Protein AF-A0A383Z851-F1 (afdb_monomer_lite)

pLDDT: mean 82.52, std 16.43, range [44.31, 98.56]

Foldseek 3Di:
DDDDDDDDDDDDPDPDDDDDDPPDDDDDDDDDDFDKDKDKDKDWAWPDDDDPVCPPPDPCVPTHGDDDPRIWMKIKIWIKGGHVVVRDIDTPDMDIDTD

Structure (mmCIF, N/CA/C/O backbone):
data_AF-A0A383Z851-F1
#
_entry.id   AF-A0A383Z851-F1
#
loop_
_atom_site.group_PDB
_atom_site.id
_atom_site.type_symbol
_atom_site.label_atom_id
_atom_site.label_alt_id
_atom_site.label_comp_id
_atom_site.label_asym_id
_atom_site.label_entity_id
_atom_site.label_seq_id
_atom_site.pdbx_PDB_ins_code
_atom_site.Cartn_x
_atom_site.Cartn_y
_atom_site.Cartn_z
_atom_site.occupancy
_atom_site.B_iso_or_equiv
_atom_site.auth_seq_id
_atom_site.auth_comp_id
_atom_site.auth_asym_id
_atom_site.auth_atom_id
_atom_site.pdbx_PDB_model_num
ATOM 1 N N . MET A 1 1 ? -80.097 16.028 36.660 1.00 44.31 1 MET A N 1
ATOM 2 C CA . MET A 1 1 ? -80.311 15.084 35.542 1.00 44.31 1 MET A CA 1
ATOM 3 C C . MET A 1 1 ? -79.677 15.662 34.283 1.00 44.31 1 MET A C 1
ATOM 5 O O . MET A 1 1 ? -79.977 16.803 33.967 1.00 44.31 1 MET A O 1
ATOM 9 N N . GLY A 1 2 ? -78.808 14.914 33.602 1.00 45.88 2 GLY A N 1
ATOM 10 C CA . GLY A 1 2 ? -78.210 15.280 32.312 1.00 45.88 2 GLY A CA 1
ATOM 11 C C . GLY A 1 2 ? -77.267 14.163 31.859 1.00 45.88 2 GLY A C 1
ATOM 12 O O . GLY A 1 2 ? -76.251 13.930 32.502 1.00 45.88 2 GLY A O 1
ATOM 13 N N . ASP A 1 3 ? -77.697 13.415 30.848 1.00 44.53 3 ASP A N 1
ATOM 14 C CA . ASP A 1 3 ? -77.281 12.055 30.489 1.00 44.53 3 ASP A CA 1
ATOM 15 C C . ASP A 1 3 ? -75.973 12.008 29.673 1.00 44.53 3 ASP A C 1
ATOM 17 O O . ASP A 1 3 ? -75.791 12.759 28.713 1.00 44.53 3 ASP A O 1
ATOM 21 N N . GLY A 1 4 ? -75.042 11.135 30.074 1.00 50.62 4 GLY A N 1
ATOM 22 C CA . GLY A 1 4 ? -73.750 10.931 29.420 1.00 50.62 4 GLY A CA 1
ATOM 23 C C . GLY A 1 4 ? -73.816 9.850 28.342 1.00 50.62 4 GLY A C 1
ATOM 24 O O . GLY A 1 4 ? -73.717 8.661 28.641 1.00 50.62 4 GLY A O 1
ATOM 25 N N . SER A 1 5 ? -73.895 10.255 27.074 1.00 53.88 5 SER A N 1
ATOM 26 C CA . SER A 1 5 ? -73.877 9.327 25.938 1.00 53.88 5 SER A CA 1
ATOM 27 C C . SER A 1 5 ? -72.444 8.919 25.571 1.00 53.88 5 SER A C 1
ATOM 29 O O . SER A 1 5 ? -71.732 9.625 24.855 1.00 53.88 5 SER A O 1
ATOM 31 N N . LYS A 1 6 ? -71.991 7.761 26.071 1.00 59.00 6 LYS A N 1
ATOM 32 C CA . LYS A 1 6 ? -70.720 7.138 25.667 1.00 59.00 6 LYS A CA 1
ATOM 33 C C . LYS A 1 6 ? -70.985 6.118 24.557 1.00 59.00 6 LYS A C 1
ATOM 35 O O . LYS A 1 6 ? -71.497 5.028 24.811 1.00 59.00 6 LYS A O 1
ATOM 40 N N . ARG A 1 7 ? -70.631 6.476 23.318 1.00 51.88 7 ARG A N 1
ATOM 41 C CA . ARG A 1 7 ? -70.748 5.616 22.128 1.00 51.88 7 ARG A CA 1
ATOM 42 C C . ARG A 1 7 ? -69.898 4.352 22.327 1.00 51.88 7 ARG A C 1
ATOM 44 O O . ARG A 1 7 ? -68.684 4.443 22.491 1.00 51.88 7 ARG A O 1
ATOM 51 N N . ARG A 1 8 ? -70.531 3.175 22.361 1.00 51.41 8 ARG A N 1
ATOM 52 C CA . ARG A 1 8 ? -69.830 1.881 22.353 1.00 51.41 8 ARG A CA 1
ATOM 53 C C . ARG A 1 8 ? -69.474 1.528 20.912 1.00 51.41 8 ARG A C 1
ATOM 55 O O . ARG A 1 8 ? -70.366 1.339 20.092 1.00 51.41 8 ARG A O 1
ATOM 62 N N . GLU A 1 9 ? -68.184 1.422 20.627 1.00 56.69 9 GLU A N 1
ATOM 63 C CA . GLU A 1 9 ? -67.678 0.855 19.378 1.00 56.69 9 GLU A CA 1
ATOM 64 C C . GLU A 1 9 ? -67.867 -0.672 19.430 1.00 56.69 9 GLU A C 1
ATOM 66 O O . GLU A 1 9 ? -67.196 -1.369 20.196 1.00 56.69 9 GLU A O 1
ATOM 71 N N . VAL A 1 10 ? -68.827 -1.204 18.672 1.00 54.00 10 VAL A N 1
ATOM 72 C CA . VAL A 1 10 ? -69.058 -2.652 18.572 1.00 54.00 10 VAL A CA 1
ATOM 73 C C . VAL A 1 10 ? -68.050 -3.222 17.576 1.00 54.00 10 VAL A C 1
ATOM 75 O O . VAL A 1 10 ? -68.152 -2.995 16.372 1.00 54.00 10 VAL A O 1
ATOM 78 N N . ARG A 1 11 ? -67.048 -3.956 18.071 1.00 57.66 11 ARG A N 1
ATOM 79 C CA . ARG A 1 11 ? -66.047 -4.624 17.228 1.00 57.66 11 ARG A CA 1
ATOM 80 C C . ARG A 1 11 ? -66.685 -5.854 16.568 1.00 57.66 11 ARG A C 1
ATOM 82 O O . ARG A 1 11 ? -66.942 -6.847 17.240 1.00 57.66 11 ARG A O 1
ATOM 89 N N . GLY A 1 12 ? -66.983 -5.763 15.271 1.00 55.53 12 GLY A N 1
ATOM 90 C CA . GLY A 1 12 ? -67.593 -6.851 14.495 1.00 55.53 12 GLY A CA 1
ATOM 91 C C . GLY A 1 12 ? -66.684 -8.086 14.340 1.00 55.53 12 GLY A C 1
ATOM 92 O O . GLY A 1 12 ? -65.456 -7.955 14.407 1.00 55.53 12 GLY A O 1
ATOM 93 N N . PRO A 1 13 ? -67.260 -9.285 14.126 1.00 51.69 13 PRO A N 1
ATOM 94 C CA . PRO A 1 13 ? -66.499 -10.518 13.962 1.00 51.69 13 PRO A CA 1
ATOM 95 C C . PRO A 1 13 ? -65.828 -10.527 12.581 1.00 51.69 13 PRO A C 1
ATOM 97 O O . PRO A 1 13 ? -66.501 -10.387 11.564 1.00 51.69 13 PRO A O 1
ATOM 100 N N . GLY A 1 14 ? -64.498 -10.666 12.540 1.00 59.38 14 GLY A N 1
ATOM 101 C CA . GLY A 1 14 ? -63.739 -10.765 11.282 1.00 59.38 14 GLY A CA 1
ATOM 102 C C . GLY A 1 14 ? -62.507 -9.865 11.150 1.00 59.38 14 GLY A C 1
ATOM 103 O O . GLY A 1 14 ? -61.902 -9.832 10.083 1.00 59.38 14 GLY A O 1
ATOM 104 N N . GLN A 1 15 ? -62.087 -9.150 12.197 1.00 57.56 15 GLN A N 1
ATOM 105 C CA . GLN A 1 15 ? -60.841 -8.376 12.135 1.00 57.56 15 GLN A CA 1
ATOM 106 C C . GLN A 1 15 ? -59.630 -9.311 12.273 1.00 57.56 15 GLN A C 1
ATOM 108 O O . GLN A 1 15 ? -59.187 -9.628 13.375 1.00 57.56 15 GLN A O 1
ATOM 113 N N . ARG A 1 16 ? -59.116 -9.786 11.133 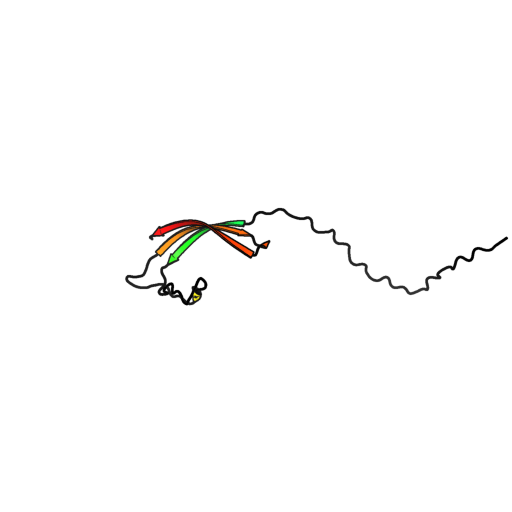1.00 60.06 16 ARG A N 1
ATOM 114 C CA . ARG A 1 16 ? -57.835 -10.495 11.032 1.00 60.06 16 ARG A CA 1
ATOM 115 C C . ARG A 1 16 ? -56.737 -9.496 11.414 1.00 60.06 16 ARG A C 1
ATOM 117 O O . ARG A 1 16 ? -56.525 -8.531 10.686 1.00 60.06 16 ARG A O 1
ATOM 124 N N . LEU A 1 17 ? -56.096 -9.674 12.571 1.00 64.44 17 LEU A N 1
ATOM 125 C CA . LEU A 1 17 ? -54.983 -8.807 12.962 1.00 64.44 17 LEU A CA 1
ATOM 126 C C . LEU A 1 17 ? -53.831 -8.993 11.969 1.00 64.44 17 LEU A C 1
ATOM 128 O O . LEU A 1 17 ? -53.402 -10.121 11.714 1.00 64.44 17 LEU A O 1
ATOM 132 N N . SER A 1 18 ? -53.344 -7.887 11.412 1.00 61.06 18 SER A N 1
ATOM 133 C CA . SER A 1 18 ? -52.114 -7.871 10.624 1.00 61.06 18 SER A CA 1
ATOM 134 C C . SER A 1 18 ? -50.937 -8.289 11.512 1.00 61.06 18 SER A C 1
ATOM 136 O O . SER A 1 18 ? -50.896 -7.871 12.673 1.00 61.06 18 SER A O 1
ATOM 138 N N . PRO A 1 19 ? -49.970 -9.077 11.010 1.00 63.59 19 PRO A N 1
ATOM 139 C CA . PRO A 1 19 ? -48.735 -9.321 11.740 1.00 63.59 19 PRO A CA 1
ATOM 140 C C . PRO A 1 19 ? -48.057 -7.974 12.000 1.00 63.59 19 PRO A C 1
ATOM 142 O O . PRO A 1 19 ? -47.750 -7.245 11.057 1.00 63.59 19 PRO A O 1
ATOM 145 N N . GLY A 1 20 ? -47.875 -7.620 13.273 1.00 65.56 20 GLY A N 1
ATOM 146 C CA . GLY A 1 20 ? -47.032 -6.489 13.641 1.00 65.56 20 GLY A CA 1
ATOM 147 C C . GLY A 1 20 ? -45.601 -6.790 13.215 1.00 65.56 20 GLY A C 1
ATOM 148 O O . GLY A 1 20 ? -45.128 -7.916 13.387 1.00 65.56 20 GLY A O 1
ATOM 149 N N . THR A 1 21 ? -44.921 -5.809 12.629 1.00 69.75 21 THR A N 1
ATOM 150 C CA . THR A 1 21 ? -43.475 -5.889 12.413 1.00 69.75 21 THR A CA 1
ATOM 151 C C . THR A 1 21 ? -42.802 -6.211 13.746 1.00 69.75 21 THR A C 1
ATOM 153 O O . THR A 1 21 ? -43.095 -5.525 14.725 1.00 69.75 21 THR A O 1
ATOM 156 N N . PRO A 1 22 ? -41.943 -7.242 13.826 1.00 70.81 22 PRO A N 1
ATOM 157 C CA . PRO A 1 22 ? -41.184 -7.488 15.041 1.00 70.81 22 PRO A CA 1
ATOM 158 C C . PRO A 1 22 ? -40.330 -6.251 15.334 1.00 70.81 22 PRO A C 1
ATOM 160 O O . PRO A 1 22 ? -39.530 -5.842 14.493 1.00 70.81 22 PRO A O 1
ATOM 163 N N . ASP A 1 23 ? -40.537 -5.648 16.505 1.00 76.56 23 ASP A N 1
ATOM 164 C CA . ASP A 1 23 ? -39.715 -4.548 17.006 1.00 76.56 23 ASP A CA 1
ATOM 165 C C . ASP A 1 23 ? -38.294 -5.069 17.236 1.00 76.56 23 ASP A C 1
ATOM 167 O O . ASP A 1 23 ? -37.985 -5.690 18.257 1.00 76.56 23 ASP A O 1
ATOM 171 N N . LEU A 1 24 ? -37.426 -4.863 16.245 1.00 78.19 24 LEU A N 1
ATOM 172 C CA . LEU A 1 24 ? -36.005 -5.127 16.388 1.00 78.19 24 LEU A CA 1
ATOM 173 C C . LEU A 1 24 ? -35.406 -4.005 17.251 1.00 78.19 24 LEU A C 1
ATOM 175 O O . LEU A 1 24 ? -35.649 -2.829 16.960 1.00 78.19 24 LEU A O 1
ATOM 179 N N . PRO A 1 25 ? -34.631 -4.320 18.301 1.00 82.81 25 PRO A N 1
ATOM 180 C CA . PRO A 1 25 ? -33.981 -3.288 19.094 1.00 82.81 25 PRO A CA 1
ATOM 181 C C . PRO A 1 25 ? -33.061 -2.420 18.215 1.00 82.81 25 PRO A C 1
ATOM 183 O O . PRO A 1 25 ? -32.451 -2.930 17.268 1.00 82.81 25 PRO A O 1
ATOM 186 N N . PRO A 1 26 ? -32.942 -1.114 18.517 1.00 81.31 26 PRO A N 1
ATOM 187 C CA . PRO A 1 26 ? -32.087 -0.215 17.756 1.00 81.31 26 PRO A CA 1
ATOM 188 C C . PRO A 1 26 ? -30.617 -0.660 17.841 1.00 81.31 26 PRO A C 1
ATOM 190 O O . PRO A 1 26 ? -30.167 -1.101 18.904 1.00 81.31 26 PRO A O 1
ATOM 193 N N . PRO A 1 27 ? -29.847 -0.539 16.745 1.00 80.88 27 PRO A N 1
ATOM 194 C CA . PRO A 1 27 ? -28.433 -0.882 16.748 1.00 80.88 27 PRO A CA 1
ATOM 195 C C . PRO A 1 27 ? -27.657 0.042 17.693 1.00 80.88 27 PRO A C 1
ATOM 197 O O . PRO A 1 27 ? -27.840 1.261 17.689 1.00 80.88 27 PRO A O 1
ATOM 200 N N . LEU A 1 28 ? -26.771 -0.544 18.498 1.00 84.94 28 LEU A N 1
ATOM 201 C CA . LEU A 1 28 ? -25.878 0.205 19.379 1.00 84.94 28 LEU A CA 1
ATOM 202 C C . LEU A 1 28 ? -24.692 0.757 18.569 1.00 84.94 28 LEU A C 1
ATOM 204 O O . LEU A 1 28 ? -24.116 0.016 17.766 1.00 84.94 28 LEU A O 1
ATOM 208 N N . PRO A 1 29 ? -24.296 2.029 18.766 1.00 82.25 29 PRO A N 1
ATOM 209 C CA . PRO A 1 29 ? -23.137 2.587 18.086 1.00 82.25 29 PRO A CA 1
ATOM 210 C C . PRO A 1 29 ? -21.857 1.894 18.567 1.00 82.25 29 PRO A C 1
ATOM 212 O O . PRO A 1 29 ? -21.617 1.767 19.767 1.00 82.25 29 PRO A O 1
ATOM 215 N N . GLN A 1 30 ? -21.015 1.474 17.623 1.00 77.50 30 GLN A N 1
ATOM 216 C CA . GLN A 1 30 ? -19.697 0.912 17.901 1.00 77.50 30 GLN A CA 1
ATOM 217 C C . GLN A 1 30 ? -18.624 1.949 17.558 1.00 77.50 30 GLN A C 1
ATOM 219 O O . GLN A 1 30 ? -18.564 2.436 16.430 1.00 77.50 30 GLN A O 1
ATOM 224 N N . LEU A 1 31 ? -17.764 2.280 18.524 1.00 79.31 31 LEU A N 1
ATOM 225 C CA . LEU A 1 31 ? -16.592 3.113 18.270 1.00 79.31 31 LEU A CA 1
ATOM 226 C C . LEU A 1 31 ? -15.463 2.235 17.728 1.00 79.31 31 LEU A C 1
ATOM 228 O O . LEU A 1 31 ? -15.007 1.311 18.399 1.00 79.31 31 LEU A O 1
ATOM 232 N N . VAL A 1 32 ? -15.013 2.530 16.514 1.00 82.44 32 VAL A N 1
ATOM 233 C CA . VAL A 1 32 ? -13.948 1.797 15.823 1.00 82.44 32 VAL A CA 1
ATOM 234 C C . VAL A 1 32 ? -13.025 2.791 15.113 1.00 82.44 32 VAL A C 1
ATOM 236 O O . VAL A 1 32 ? -13.476 3.842 14.665 1.00 82.44 32 VAL A O 1
ATOM 239 N N . ALA A 1 33 ? -11.724 2.485 15.048 1.00 88.75 33 ALA A N 1
ATOM 240 C CA . ALA A 1 33 ? -10.691 3.3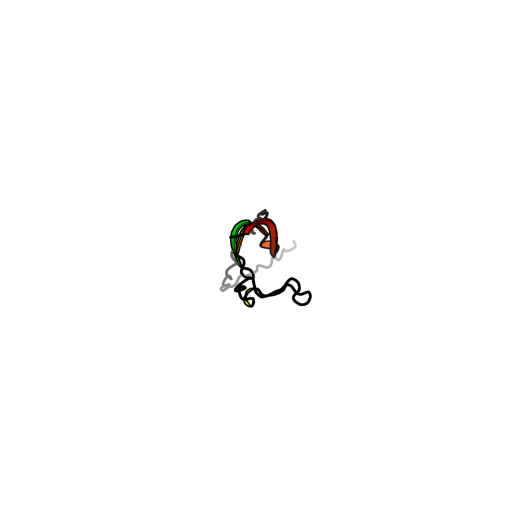79 14.495 1.00 88.75 33 ALA A CA 1
ATOM 241 C C . ALA A 1 33 ? -10.151 2.947 13.116 1.00 88.75 33 ALA A C 1
ATOM 243 O O . ALA A 1 33 ? -9.425 3.694 12.469 1.00 88.75 33 ALA A O 1
ATOM 244 N N . GLY A 1 34 ? -10.505 1.748 12.664 1.00 93.69 34 GLY A N 1
ATOM 245 C CA . GLY A 1 34 ? -10.144 1.191 11.364 1.00 93.69 34 GLY A CA 1
ATOM 246 C C . GLY A 1 34 ? -9.545 -0.199 11.512 1.00 93.69 34 GLY A C 1
ATOM 247 O O . GLY A 1 34 ? -9.663 -0.837 12.559 1.00 93.69 34 GLY A O 1
ATOM 248 N N . ILE A 1 35 ? -8.886 -0.646 10.452 1.00 95.25 35 ILE A N 1
ATOM 249 C CA . ILE A 1 35 ? -8.129 -1.888 10.365 1.00 95.25 35 ILE A CA 1
ATOM 250 C C . ILE A 1 35 ? -6.722 -1.519 9.907 1.00 95.25 35 ILE A C 1
ATOM 252 O O . ILE A 1 35 ? -6.560 -0.856 8.884 1.00 95.25 35 ILE A O 1
ATOM 256 N N . LYS A 1 36 ? -5.702 -1.942 10.656 1.00 97.12 36 LYS A N 1
ATOM 257 C CA . LYS A 1 36 ? -4.303 -1.740 10.280 1.00 97.12 36 LYS A CA 1
ATOM 258 C C . LYS A 1 36 ? -3.722 -3.038 9.723 1.00 97.12 36 LYS A C 1
ATOM 260 O O . LYS A 1 36 ? -3.622 -4.023 10.449 1.00 97.12 36 LYS A O 1
ATOM 265 N N . TYR A 1 37 ? -3.339 -3.020 8.454 1.00 97.75 37 TYR A N 1
ATOM 266 C CA . TYR A 1 37 ? -2.682 -4.123 7.765 1.00 97.75 37 TYR A CA 1
ATOM 267 C C . TYR A 1 37 ? -1.167 -3.968 7.805 1.00 97.75 37 TYR A C 1
ATOM 269 O O . TYR A 1 37 ? -0.646 -2.861 7.667 1.00 97.75 37 TYR A O 1
ATOM 277 N N . TYR A 1 38 ? -0.491 -5.102 7.951 1.00 98.19 38 TYR A N 1
ATOM 278 C CA . TYR A 1 38 ? 0.947 -5.258 7.790 1.00 98.19 38 TYR A CA 1
ATOM 279 C C . TYR A 1 38 ? 1.143 -6.242 6.639 1.00 98.19 38 TYR A C 1
ATOM 281 O O . TYR A 1 38 ? 0.730 -7.396 6.758 1.00 98.19 38 TYR A O 1
ATOM 289 N N . LEU A 1 39 ? 1.655 -5.771 5.505 1.00 98.06 39 LEU A N 1
ATOM 290 C CA . LEU A 1 39 ? 1.749 -6.554 4.275 1.00 98.06 39 LEU A CA 1
ATOM 291 C C . LEU A 1 39 ? 3.201 -6.637 3.830 1.00 98.06 39 LEU A C 1
ATOM 293 O O . LEU A 1 39 ? 3.825 -5.598 3.661 1.00 98.06 39 LEU A O 1
ATOM 297 N N . THR A 1 40 ? 3.682 -7.846 3.566 1.00 98.06 40 THR A N 1
ATOM 298 C CA . THR A 1 40 ? 4.940 -8.081 2.853 1.00 98.06 40 THR A CA 1
ATOM 299 C C . THR A 1 40 ? 4.596 -8.542 1.445 1.00 98.06 40 THR A C 1
ATOM 301 O O . THR A 1 40 ? 3.862 -9.520 1.282 1.00 98.06 40 THR A O 1
ATOM 304 N N . VAL A 1 41 ? 5.071 -7.831 0.425 1.00 97.56 41 VAL A N 1
ATOM 305 C CA . VAL A 1 41 ? 4.777 -8.135 -0.982 1.00 97.56 41 VAL A CA 1
ATOM 306 C C . VAL A 1 41 ? 6.029 -8.032 -1.842 1.00 97.56 41 VAL A C 1
ATOM 308 O O . VAL A 1 41 ? 6.861 -7.149 -1.645 1.00 97.56 41 VAL A O 1
ATOM 311 N N . GLU A 1 42 ? 6.132 -8.899 -2.844 1.00 97.06 42 GLU A N 1
ATOM 312 C CA . GLU A 1 42 ? 7.122 -8.751 -3.909 1.00 97.06 42 GLU A CA 1
ATOM 313 C C . GLU A 1 42 ? 6.539 -7.909 -5.048 1.00 97.06 42 GLU A C 1
ATOM 315 O O . GLU A 1 42 ? 5.423 -8.149 -5.515 1.00 97.06 42 GLU A O 1
ATOM 320 N N . MET A 1 43 ? 7.300 -6.921 -5.509 1.00 95.19 43 MET A N 1
ATOM 321 C CA . MET A 1 43 ? 6.920 -6.008 -6.584 1.00 95.19 43 MET A CA 1
ATOM 322 C C . MET A 1 43 ? 7.947 -6.078 -7.713 1.00 95.19 43 MET A C 1
ATOM 324 O O . MET A 1 43 ? 9.145 -6.193 -7.467 1.00 95.19 43 MET A O 1
ATOM 328 N N . GLY A 1 44 ? 7.482 -5.993 -8.959 1.00 94.69 44 GLY A N 1
ATOM 329 C CA . GLY A 1 44 ? 8.340 -5.941 -10.142 1.00 94.69 44 GLY A CA 1
ATOM 330 C C . GLY A 1 44 ? 8.203 -4.611 -10.875 1.00 94.69 44 GLY A C 1
ATOM 331 O O . GLY A 1 44 ? 7.105 -4.053 -10.946 1.00 94.69 44 GLY A O 1
ATOM 332 N N . SER A 1 45 ? 9.301 -4.114 -11.448 1.00 93.75 45 SER A N 1
ATOM 333 C CA . SER A 1 45 ? 9.249 -2.961 -12.350 1.00 93.75 45 SER A CA 1
ATOM 334 C C . SER A 1 45 ? 8.353 -3.263 -13.558 1.00 93.75 45 SER A C 1
ATOM 336 O O . SER A 1 45 ? 8.263 -4.400 -14.028 1.00 93.75 45 SER A O 1
ATOM 338 N N . THR A 1 46 ? 7.660 -2.243 -14.070 1.00 93.50 46 THR A N 1
ATOM 339 C CA . THR A 1 46 ? 6.760 -2.373 -15.230 1.00 93.50 46 THR A CA 1
ATOM 340 C C . THR A 1 46 ? 7.298 -1.596 -16.425 1.00 93.50 46 THR A C 1
ATOM 342 O O . THR A 1 46 ? 8.083 -0.661 -16.272 1.00 93.50 46 THR A O 1
ATOM 345 N N . ALA A 1 47 ? 6.865 -1.963 -17.632 1.00 91.38 47 ALA A N 1
ATOM 346 C CA . ALA A 1 47 ? 7.198 -1.217 -18.848 1.00 91.38 47 ALA A CA 1
ATOM 347 C C . ALA A 1 47 ? 6.430 0.119 -18.967 1.00 91.38 47 ALA A C 1
ATOM 349 O O . ALA A 1 47 ? 6.744 0.947 -19.826 1.00 91.38 47 ALA A O 1
ATOM 350 N N . CYS A 1 48 ? 5.418 0.332 -18.119 1.00 88.88 48 CYS A N 1
ATOM 351 C CA . CYS A 1 48 ? 4.632 1.557 -18.086 1.00 88.88 48 CYS A CA 1
ATOM 352 C C . CYS A 1 48 ? 5.435 2.716 -17.494 1.00 88.88 48 CYS A C 1
ATOM 354 O O . CYS A 1 48 ? 6.070 2.599 -16.448 1.00 88.88 48 CYS A O 1
ATOM 356 N N . ARG A 1 49 ? 5.357 3.879 -18.143 1.00 85.38 49 ARG A N 1
ATOM 357 C CA . ARG A 1 49 ? 5.924 5.123 -17.619 1.00 85.38 49 ARG A CA 1
ATOM 358 C C . ARG A 1 49 ? 4.863 5.902 -16.854 1.00 85.38 49 ARG A C 1
ATOM 360 O O . ARG A 1 49 ? 3.699 5.947 -17.255 1.00 85.38 49 ARG A O 1
ATOM 367 N N . LYS A 1 50 ? 5.279 6.550 -15.765 1.00 83.44 50 LYS A N 1
ATOM 368 C CA . LYS A 1 50 ? 4.439 7.519 -15.062 1.00 83.44 50 LYS A CA 1
ATOM 369 C C . LYS A 1 50 ? 4.389 8.799 -15.898 1.00 83.44 50 LYS A C 1
ATOM 371 O O . LYS A 1 50 ? 5.374 9.527 -15.979 1.00 83.44 50 LYS A O 1
ATOM 376 N N . ASN A 1 51 ? 3.252 9.058 -16.536 1.00 72.88 51 ASN A N 1
ATOM 377 C CA . ASN A 1 51 ? 3.070 10.207 -17.421 1.00 72.88 51 ASN A CA 1
ATOM 378 C C . ASN A 1 51 ? 2.061 11.170 -16.798 1.00 72.88 51 ASN A C 1
ATOM 380 O O . ASN A 1 51 ? 1.065 10.723 -16.235 1.00 72.88 51 ASN A O 1
ATOM 384 N N . ALA A 1 52 ? 2.241 12.479 -16.995 1.00 63.12 52 ALA A N 1
ATOM 385 C CA . ALA A 1 52 ? 1.292 13.493 -16.521 1.00 63.12 52 ALA A CA 1
ATOM 386 C C . ALA A 1 52 ? -0.152 13.272 -17.029 1.00 63.12 52 ALA A C 1
ATOM 388 O O . ALA A 1 52 ? -1.101 13.666 -16.364 1.00 63.12 52 ALA A O 1
ATOM 389 N N . VAL A 1 53 ? -0.319 12.602 -18.179 1.00 63.84 53 VAL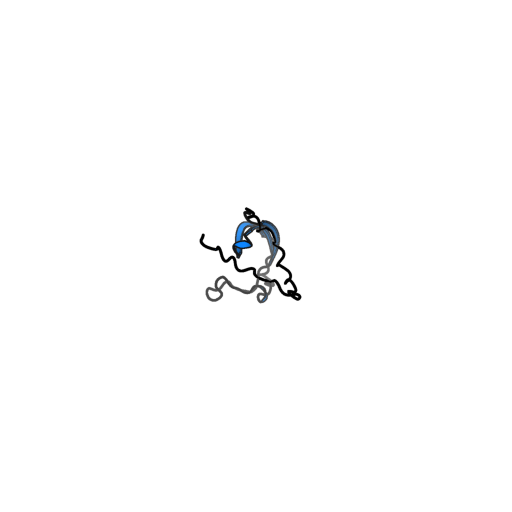 A N 1
ATOM 390 C CA . VAL A 1 53 ? -1.624 12.267 -18.782 1.00 63.84 53 VAL A CA 1
ATOM 391 C C . VAL A 1 53 ? -2.334 11.108 -18.070 1.00 63.84 53 VAL A C 1
ATOM 393 O O . VAL A 1 53 ? -3.557 11.092 -18.020 1.00 63.84 53 VAL A O 1
ATOM 396 N N . ALA A 1 54 ? -1.592 10.148 -17.510 1.00 59.88 54 ALA A N 1
ATOM 397 C CA . ALA A 1 54 ? -2.178 9.015 -16.786 1.00 59.88 54 ALA A CA 1
ATOM 398 C C . ALA A 1 54 ? -2.594 9.387 -15.346 1.00 59.88 54 ALA A C 1
ATOM 400 O O . ALA A 1 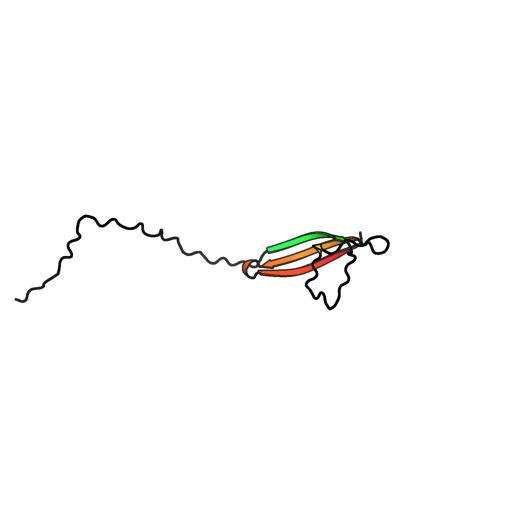54 ? -3.373 8.668 -14.722 1.00 59.88 54 ALA A O 1
ATOM 401 N N . GLY A 1 55 ? -2.100 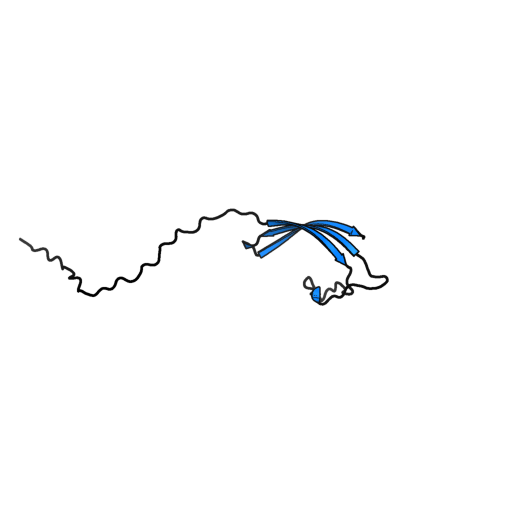10.519 -14.827 1.00 66.19 55 GLY A N 1
ATOM 402 C CA . GLY A 1 55 ? -2.396 10.988 -13.473 1.00 66.19 55 GLY A CA 1
ATOM 403 C C . GLY A 1 55 ? -2.070 9.946 -12.397 1.00 66.19 55 GLY A C 1
ATOM 404 O O . GLY A 1 55 ? -1.136 9.156 -12.543 1.00 66.19 55 GLY A O 1
ATOM 405 N N . ASP A 1 56 ? -2.866 9.939 -11.327 1.00 68.88 56 ASP A N 1
ATOM 406 C CA . ASP A 1 56 ? -2.784 8.961 -10.230 1.00 68.88 56 ASP A CA 1
ATOM 407 C C . ASP A 1 56 ? -3.579 7.667 -10.507 1.00 68.88 56 ASP A C 1
ATOM 409 O O . ASP A 1 56 ? -3.644 6.779 -9.659 1.00 68.88 56 ASP A O 1
ATOM 413 N N . HIS A 1 57 ? -4.163 7.529 -11.703 1.00 74.81 57 HIS A N 1
ATOM 414 C CA . HIS A 1 57 ? -5.048 6.422 -12.078 1.00 74.81 57 HIS A CA 1
ATOM 415 C C . HIS A 1 57 ? -4.485 5.616 -13.252 1.00 74.81 57 HIS A C 1
ATOM 417 O O . HIS A 1 57 ? -5.126 5.475 -14.294 1.00 74.81 57 HIS A O 1
ATOM 423 N N . ILE A 1 58 ? -3.279 5.066 -13.091 1.00 83.69 58 ILE A N 1
ATOM 424 C CA . ILE A 1 58 ? -2.780 4.063 -14.034 1.00 83.69 58 ILE A CA 1
ATOM 425 C C . ILE A 1 58 ? -3.352 2.689 -13.680 1.00 83.69 58 ILE A C 1
ATOM 427 O O . ILE A 1 58 ? -3.223 2.219 -12.549 1.00 83.69 58 ILE A O 1
ATOM 431 N N . ASP A 1 59 ? -3.990 2.036 -14.649 1.00 86.00 59 ASP A N 1
ATOM 432 C CA . ASP A 1 59 ? -4.444 0.658 -14.482 1.00 86.00 59 ASP A CA 1
ATOM 433 C C . ASP A 1 59 ? -3.258 -0.301 -14.641 1.00 86.00 59 ASP A C 1
ATOM 435 O O . ASP A 1 59 ? -2.884 -0.695 -15.750 1.00 86.00 59 ASP A O 1
ATOM 439 N N . LEU A 1 60 ? -2.666 -0.681 -13.507 1.00 88.69 60 LEU A N 1
ATOM 440 C CA . LEU A 1 60 ? -1.519 -1.586 -13.454 1.00 88.69 60 LEU A CA 1
ATOM 441 C C . LEU A 1 60 ? -1.816 -2.977 -14.032 1.00 88.69 60 LEU A C 1
ATOM 443 O O . LEU A 1 60 ? -0.872 -3.677 -14.388 1.00 88.69 60 LEU A O 1
ATOM 447 N N . THR A 1 61 ? -3.083 -3.381 -14.189 1.00 89.06 61 THR A N 1
ATOM 448 C CA . THR A 1 61 ? -3.420 -4.677 -14.811 1.00 89.06 61 THR A CA 1
ATOM 449 C C . THR A 1 61 ? -3.077 -4.713 -16.301 1.00 89.06 61 THR A C 1
ATOM 451 O O . THR A 1 61 ? -2.822 -5.779 -16.860 1.00 89.06 61 THR A O 1
ATOM 454 N N . THR A 1 62 ? -3.001 -3.540 -16.933 1.00 89.94 62 THR A N 1
ATOM 455 C CA . THR A 1 62 ? -2.608 -3.374 -18.338 1.00 89.94 62 THR A CA 1
ATOM 456 C C . THR A 1 62 ? -1.105 -3.135 -18.515 1.00 89.94 62 THR A C 1
ATOM 458 O O . THR A 1 62 ? -0.623 -3.036 -19.643 1.00 89.94 62 THR A O 1
ATOM 461 N N . CYS A 1 63 ? -0.350 -3.067 -17.413 1.00 90.81 63 CYS A N 1
ATOM 462 C CA . CYS A 1 63 ? 1.077 -2.775 -17.407 1.00 90.81 63 CYS A CA 1
ATOM 463 C C . CYS A 1 63 ? 1.905 -4.058 -17.270 1.00 90.81 63 CYS A C 1
ATOM 465 O O . CYS A 1 63 ? 2.029 -4.589 -16.165 1.00 90.81 63 CYS A O 1
ATOM 467 N N . PRO A 1 64 ? 2.517 -4.565 -18.357 1.00 93.88 64 PRO A N 1
ATOM 468 C CA . PRO A 1 64 ? 3.361 -5.745 -18.265 1.00 93.88 64 PRO A CA 1
ATOM 469 C C . PRO A 1 64 ? 4.627 -5.449 -17.453 1.00 93.88 64 PRO A C 1
ATOM 471 O O . PRO A 1 64 ? 5.143 -4.324 -17.448 1.00 93.88 64 PRO A O 1
ATOM 474 N N . LEU A 1 65 ? 5.151 -6.487 -16.801 1.00 94.75 65 LEU A N 1
ATOM 475 C CA . LEU A 1 65 ? 6.449 -6.426 -16.132 1.00 94.75 65 LEU A CA 1
ATOM 476 C C . LEU A 1 65 ? 7.553 -6.074 -17.137 1.00 94.75 65 LEU A C 1
ATOM 478 O O . LEU A 1 65 ? 7.524 -6.500 -18.294 1.00 94.75 65 LEU A O 1
ATOM 482 N N . ALA A 1 66 ? 8.526 -5.288 -16.688 1.00 93.94 66 ALA A N 1
ATOM 483 C CA . ALA A 1 66 ? 9.686 -4.944 -17.490 1.00 93.94 66 ALA A CA 1
ATOM 484 C C . ALA A 1 66 ? 10.571 -6.180 -17.714 1.00 93.94 66 ALA A C 1
ATOM 486 O O . ALA A 1 66 ? 10.685 -7.056 -16.855 1.00 93.94 66 ALA A O 1
ATOM 487 N N . GLY A 1 67 ? 11.212 -6.236 -18.882 1.00 92.31 67 GLY A N 1
ATOM 488 C CA . GLY A 1 67 ? 12.146 -7.297 -19.250 1.00 92.31 67 GLY A CA 1
ATOM 489 C C . GLY A 1 67 ? 13.568 -6.780 -19.463 1.00 92.31 67 GLY A C 1
ATOM 490 O O . GLY A 1 67 ? 13.798 -5.582 -19.648 1.00 92.31 67 GLY A O 1
ATOM 491 N N . GLY A 1 68 ? 14.523 -7.709 -19.486 1.00 89.12 68 GLY A N 1
ATOM 492 C CA . GLY A 1 68 ? 15.925 -7.420 -19.784 1.00 89.12 68 GLY A CA 1
ATOM 493 C C . GLY A 1 68 ? 16.565 -6.501 -18.745 1.00 89.12 68 GLY A C 1
ATOM 494 O O . GLY A 1 68 ? 16.386 -6.687 -17.548 1.00 89.12 68 GLY A O 1
ATOM 495 N N . VAL A 1 69 ? 17.301 -5.491 -19.208 1.00 86.38 69 VAL A N 1
ATOM 496 C CA . VAL A 1 69 ? 18.068 -4.572 -18.345 1.00 86.38 69 VAL A CA 1
ATOM 497 C C . VAL A 1 69 ? 17.212 -3.678 -17.444 1.00 86.38 69 VAL A C 1
ATOM 499 O O . VAL A 1 69 ? 17.741 -3.082 -16.518 1.00 86.38 69 VAL A O 1
ATOM 502 N N . GLN A 1 70 ? 15.910 -3.561 -17.719 1.00 85.19 70 GLN A N 1
ATOM 503 C CA . GLN A 1 70 ? 14.983 -2.736 -16.937 1.00 85.19 70 GLN A CA 1
ATOM 504 C C . GLN A 1 70 ? 14.210 -3.557 -15.891 1.00 85.19 70 GLN A C 1
ATOM 506 O O . GLN A 1 70 ? 13.384 -3.006 -15.162 1.00 85.19 70 GLN A O 1
ATOM 511 N N . GLN A 1 71 ? 14.431 -4.875 -15.844 1.00 92.19 71 GLN A N 1
ATOM 512 C CA . GLN A 1 71 ? 13.771 -5.765 -14.900 1.00 92.19 71 GLN A CA 1
ATOM 513 C C . GLN A 1 71 ? 14.384 -5.606 -13.507 1.00 92.19 71 GLN A C 1
ATOM 515 O O . GLN A 1 71 ? 15.553 -5.906 -13.294 1.00 92.19 71 GLN A O 1
ATOM 520 N N . GLU A 1 72 ? 13.564 -5.176 -12.558 1.00 93.88 72 GLU A N 1
ATOM 521 C CA . GLU A 1 72 ? 13.935 -4.984 -11.159 1.00 93.88 72 GLU A CA 1
ATOM 522 C C . GLU A 1 72 ? 12.862 -5.626 -10.282 1.00 93.88 72 GLU A C 1
ATOM 524 O O . GLU A 1 72 ? 11.675 -5.621 -10.633 1.00 93.88 72 GLU A O 1
ATOM 529 N N . LYS A 1 73 ? 13.275 -6.194 -9.148 1.00 96.25 73 LYS A N 1
ATOM 530 C CA . LYS A 1 73 ? 12.377 -6.769 -8.148 1.00 96.25 73 LYS A CA 1
ATOM 531 C C . LYS A 1 73 ? 12.656 -6.150 -6.790 1.00 96.25 73 LYS A C 1
ATOM 533 O O . LYS A 1 73 ? 13.807 -5.925 -6.431 1.00 96.25 73 LYS A O 1
ATOM 538 N N . LEU A 1 74 ? 11.592 -5.896 -6.045 1.00 97.56 74 LEU A N 1
ATOM 539 C CA . LEU A 1 74 ? 11.638 -5.370 -4.690 1.00 97.56 74 LEU A CA 1
ATOM 540 C C . LEU A 1 74 ? 10.818 -6.278 -3.775 1.00 97.56 74 LEU A C 1
ATOM 542 O O . LEU A 1 74 ? 9.760 -6.755 -4.180 1.00 97.56 74 LEU A O 1
ATOM 546 N N . SER A 1 75 ? 11.266 -6.463 -2.539 1.00 98.12 75 SER A N 1
ATOM 547 C CA . SER A 1 75 ? 10.418 -6.933 -1.443 1.00 98.12 75 SER A CA 1
ATOM 548 C C . SER A 1 75 ? 10.082 -5.735 -0.571 1.00 98.12 75 SER A C 1
ATOM 550 O O . SER A 1 75 ? 10.993 -5.038 -0.124 1.00 98.12 75 SER A O 1
ATOM 552 N N . CYS A 1 76 ? 8.795 -5.483 -0.350 1.00 98.31 76 CYS A N 1
ATOM 553 C CA . CYS A 1 76 ? 8.317 -4.324 0.391 1.00 98.31 76 CYS A CA 1
ATOM 554 C C . CYS A 1 76 ? 7.424 -4.729 1.561 1.00 98.31 76 CYS A C 1
ATOM 556 O O . CYS A 1 76 ? 6.484 -5.505 1.387 1.00 98.31 76 CYS A O 1
ATOM 558 N N . ASP A 1 77 ? 7.675 -4.115 2.712 1.00 98.50 77 ASP A N 1
ATOM 559 C CA . ASP A 1 77 ? 6.831 -4.160 3.896 1.00 98.50 77 ASP A CA 1
ATOM 560 C C . ASP A 1 77 ? 6.014 -2.868 4.005 1.00 98.50 77 ASP A C 1
ATOM 562 O O . ASP A 1 77 ? 6.549 -1.758 4.000 1.00 98.50 77 ASP A O 1
ATOM 566 N N . PHE A 1 78 ? 4.697 -3.003 4.131 1.00 98.56 78 PHE A N 1
ATOM 567 C CA . PHE A 1 78 ? 3.752 -1.896 4.210 1.00 98.56 78 PHE A CA 1
ATOM 568 C C . PHE A 1 78 ? 2.938 -1.939 5.499 1.00 98.56 78 PHE A C 1
ATOM 570 O O . PHE A 1 78 ? 2.415 -2.982 5.887 1.00 98.56 78 PHE A O 1
ATOM 577 N N . GLU A 1 79 ? 2.736 -0.771 6.108 1.00 98.25 79 GLU A N 1
ATOM 578 C CA . GLU A 1 79 ? 1.710 -0.555 7.128 1.00 98.25 79 GLU A CA 1
ATOM 579 C C . GLU A 1 79 ? 0.582 0.285 6.519 1.00 98.25 79 GLU A C 1
ATOM 581 O O . GLU A 1 79 ? 0.805 1.442 6.161 1.00 98.25 79 GLU A O 1
ATOM 586 N N . ILE A 1 80 ? -0.632 -0.260 6.412 1.00 97.94 80 ILE A N 1
ATOM 587 C CA . ILE A 1 80 ? -1.779 0.411 5.774 1.00 97.94 80 ILE A CA 1
ATOM 588 C C . ILE A 1 80 ? -2.932 0.518 6.767 1.00 97.94 80 ILE A C 1
ATOM 590 O O . ILE A 1 80 ? -3.369 -0.489 7.316 1.00 97.94 80 ILE A O 1
ATOM 594 N N . LEU A 1 81 ? -3.465 1.721 6.978 1.00 97.56 81 LEU A N 1
ATOM 595 C CA . LEU A 1 81 ? -4.709 1.930 7.717 1.00 97.56 81 LEU A CA 1
ATOM 596 C C . LEU A 1 81 ? -5.880 2.000 6.743 1.00 97.56 81 LEU A C 1
ATOM 598 O O . LEU A 1 81 ? -5.942 2.895 5.906 1.00 97.56 81 LEU A O 1
ATOM 602 N N . MET A 1 82 ? -6.829 1.086 6.889 1.00 96.62 82 MET A N 1
ATOM 603 C CA . MET A 1 82 ? -8.103 1.098 6.186 1.00 96.62 82 MET A CA 1
ATOM 604 C C . MET A 1 82 ? -9.215 1.501 7.153 1.00 96.62 82 MET A C 1
ATOM 606 O O . MET A 1 82 ? -9.322 0.947 8.245 1.00 96.62 82 MET A O 1
ATOM 610 N N . VAL A 1 83 ? -10.072 2.435 6.755 1.00 96.12 83 VAL A N 1
ATOM 611 C CA . VAL A 1 83 ? -11.244 2.862 7.529 1.00 96.12 83 VAL A CA 1
ATOM 612 C C . VAL A 1 83 ? -12.489 2.595 6.675 1.00 96.12 83 VAL A C 1
ATOM 614 O O . VAL A 1 83 ? -12.929 3.482 5.939 1.00 96.12 83 VAL A O 1
ATOM 617 N N . PRO A 1 84 ? -13.060 1.370 6.721 1.00 92.50 84 PRO A N 1
ATOM 618 C CA . PRO A 1 84 ? -14.086 0.943 5.765 1.00 92.50 84 PRO A CA 1
ATOM 619 C C . PRO A 1 84 ? -15.323 1.844 5.732 1.00 92.50 84 PRO A C 1
ATOM 621 O O . PRO A 1 84 ? -15.803 2.193 4.662 1.00 92.50 84 PRO A O 1
ATOM 624 N N . TRP A 1 85 ? -15.803 2.306 6.891 1.00 91.31 85 TRP A N 1
ATOM 625 C CA . TRP A 1 85 ? -16.968 3.202 6.975 1.00 91.31 85 TRP A CA 1
ATOM 626 C C . TRP A 1 85 ? -16.707 4.619 6.445 1.00 91.31 85 TRP A C 1
ATOM 628 O O . TRP A 1 85 ? -17.653 5.376 6.256 1.00 91.31 85 TRP A O 1
ATOM 638 N N . GLN A 1 86 ? -15.448 4.991 6.203 1.00 94.44 86 GLN A N 1
ATOM 639 C CA . GLN A 1 86 ? -15.079 6.242 5.533 1.00 94.44 86 GLN A CA 1
ATOM 640 C C . GLN A 1 86 ? -14.632 6.023 4.080 1.00 94.44 86 GLN A C 1
ATOM 642 O O . GLN A 1 86 ? -14.273 6.993 3.419 1.00 94.44 86 GLN A O 1
ATOM 647 N N . ASN A 1 87 ? -14.635 4.778 3.582 1.00 94.19 87 ASN A N 1
ATOM 648 C CA . ASN A 1 87 ? -14.091 4.406 2.271 1.00 94.19 87 ASN A CA 1
ATOM 649 C C . ASN A 1 87 ? -12.668 4.944 2.040 1.00 94.19 87 ASN A C 1
ATOM 651 O O . ASN A 1 87 ? -12.336 5.390 0.943 1.00 94.19 87 ASN A O 1
ATOM 655 N N . SER A 1 88 ? -11.833 4.940 3.083 1.00 95.19 88 SER A N 1
ATOM 656 C CA . SER A 1 88 ? -10.483 5.495 3.018 1.00 95.19 88 SER A CA 1
ATOM 657 C C . SER A 1 88 ? -9.416 4.455 3.344 1.00 95.19 88 SER A C 1
ATOM 659 O O . SER A 1 88 ? -9.601 3.559 4.174 1.00 95.19 88 SER A O 1
ATOM 661 N N . SER A 1 89 ? -8.276 4.594 2.674 1.00 96.31 89 SER A N 1
ATOM 662 C CA . SER A 1 89 ? -7.056 3.838 2.9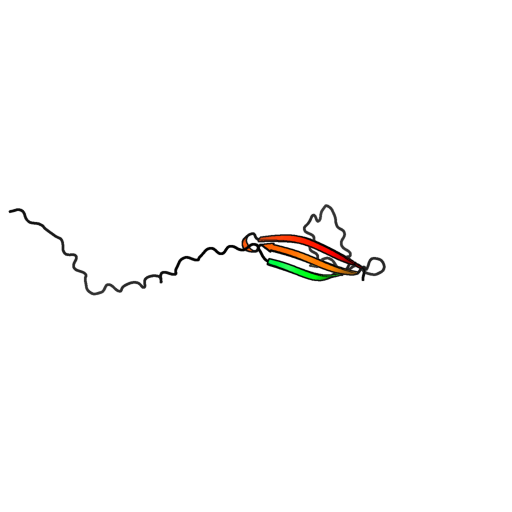35 1.00 96.31 89 SER A CA 1
ATOM 663 C C . SER A 1 89 ? -5.868 4.787 2.957 1.00 96.31 89 SER A C 1
ATOM 665 O O . SER A 1 89 ? -5.770 5.670 2.107 1.00 96.31 89 SER A O 1
ATOM 667 N N . GLN A 1 90 ? -4.960 4.599 3.906 1.00 96.81 90 GLN A N 1
ATOM 668 C CA . GLN A 1 90 ? -3.781 5.438 4.085 1.00 96.81 90 GLN A CA 1
ATOM 669 C C . GLN A 1 90 ? -2.549 4.557 4.261 1.00 96.81 90 GLN A C 1
ATOM 671 O O . GLN A 1 90 ? -2.527 3.676 5.123 1.00 96.81 90 GLN A O 1
ATOM 676 N N . LEU A 1 91 ? -1.517 4.810 3.458 1.00 97.44 91 LEU A N 1
ATOM 677 C CA . LEU A 1 91 ? -0.202 4.214 3.650 1.00 97.44 91 LEU A CA 1
ATOM 678 C C . LEU A 1 91 ? 0.494 4.928 4.814 1.00 97.44 91 LEU A C 1
ATOM 680 O O . LEU A 1 91 ? 0.773 6.121 4.730 1.00 97.44 91 LEU A O 1
ATOM 684 N N . LEU A 1 92 ? 0.752 4.206 5.900 1.00 97.75 92 LEU A N 1
ATOM 685 C CA . LEU A 1 92 ? 1.382 4.746 7.106 1.00 97.75 92 LEU A CA 1
ATOM 686 C C . LEU A 1 92 ? 2.900 4.597 7.072 1.00 97.75 92 LEU A C 1
ATOM 688 O O . LEU A 1 92 ? 3.618 5.513 7.465 1.00 97.75 92 LEU A O 1
ATOM 692 N N . LYS A 1 93 ? 3.386 3.436 6.622 1.00 98.00 93 LYS A N 1
ATOM 693 C CA . LYS A 1 93 ? 4.812 3.155 6.442 1.00 98.00 93 LYS A CA 1
ATOM 694 C C . LYS A 1 93 ? 5.035 2.274 5.227 1.00 98.00 93 LYS A C 1
ATOM 696 O O . LYS A 1 93 ? 4.173 1.468 4.881 1.00 98.00 93 LYS A O 1
ATOM 701 N N . HIS A 1 94 ? 6.206 2.426 4.634 1.00 97.69 94 HIS A N 1
ATOM 702 C CA . HIS A 1 94 ? 6.739 1.530 3.625 1.00 97.69 94 HIS A CA 1
ATOM 703 C C . HIS A 1 94 ? 8.238 1.366 3.856 1.00 97.69 94 HIS A C 1
ATOM 705 O O . HIS A 1 94 ? 8.915 2.346 4.168 1.00 97.69 94 HIS A O 1
ATOM 711 N N . ASP A 1 95 ? 8.732 0.149 3.695 1.00 98.12 95 ASP A N 1
ATOM 712 C CA . ASP A 1 95 ? 10.154 -0.165 3.630 1.00 98.12 95 ASP A CA 1
ATOM 713 C C . ASP A 1 95 ? 10.363 -1.171 2.503 1.00 98.12 95 ASP A C 1
ATOM 715 O O . ASP A 1 95 ? 9.589 -2.115 2.379 1.00 98.12 95 ASP A O 1
ATOM 719 N N . CYS A 1 96 ? 11.347 -0.944 1.639 1.00 97.81 96 CYS A N 1
ATOM 720 C CA . CYS A 1 96 ? 11.551 -1.755 0.443 1.00 97.81 96 CYS A CA 1
ATOM 721 C C . CYS A 1 96 ? 13.032 -2.049 0.248 1.00 97.81 96 CYS A C 1
ATOM 723 O O . CYS A 1 96 ? 13.870 -1.152 0.346 1.00 97.81 96 CYS A O 1
ATOM 725 N N . VAL A 1 97 ? 13.336 -3.289 -0.126 1.00 97.81 97 VAL A N 1
ATOM 726 C CA . VAL A 1 97 ? 14.689 -3.738 -0.463 1.00 97.81 97 VAL A CA 1
ATOM 727 C C . VAL A 1 97 ? 14.713 -4.363 -1.851 1.00 97.81 97 VAL A C 1
ATOM 729 O O . VAL A 1 97 ? 13.759 -5.027 -2.256 1.00 97.81 97 VAL A O 1
ATOM 732 N N . THR A 1 98 ? 15.801 -4.151 -2.589 1.00 96.06 98 THR A N 1
ATOM 733 C CA . THR A 1 98 ? 16.020 -4.796 -3.890 1.00 96.06 98 THR A CA 1
ATOM 734 C C . THR A 1 98 ? 16.330 -6.280 -3.711 1.00 96.06 98 THR A C 1
ATOM 736 O O . THR A 1 98 ? 17.107 -6.637 -2.824 1.00 96.06 98 THR A O 1
ATOM 739 N N . LEU A 1 99 ? 15.719 -7.121 -4.553 1.00 91.19 99 LEU A N 1
ATOM 740 C CA . LEU A 1 99 ? 15.932 -8.572 -4.618 1.00 91.19 99 LEU A CA 1
ATOM 741 C C . LEU A 1 99 ? 16.906 -8.967 -5.732 1.00 91.19 99 LEU A C 1
ATOM 743 O O . LEU A 1 99 ? 16.878 -8.313 -6.801 1.00 91.19 99 LEU A O 1
#

Secondary structure (DSSP, 8-state):
------------TT--PPPPPP-PPPPPP-----EEEEEEEEEE-BS----TTTTT---GGG-PBP-GGG--EEEEEEEEEEEGGGTEEEEEEEEEEE-

Radius of gyration: 32.76 Å; chains: 1; bounding box: 98×26×55 Å

Sequence (99 aa):
MGDGSKRREVRGPGQRLSPGTPDLPPPLPQLVAGIKYYLTVEMGSTACRKNAVAGDHIDLTTCPLAGGVQQEKLSCDFEILMVPWQNSSQLLKHDCVTL